Protein AF-A0A8T6BVK3-F1 (afdb_monomer_lite)

pLDDT: mean 90.71, std 8.36, range [51.0, 98.25]

Sequence (108 aa):
YDTQYAMVDRDDDVKIGIKSTAILFGQYDKLIIGILQIGVLALMAIIGELNGLGWGYYWSIVVAGALFVYQQKLIANREREACFKAFMNNNYVGLVLFLGLAMSYWHF

Organism: Escherichia coli (NCBI:txid562)

Secondary structure (DSSP, 8-state):
-HHHHHHHSHHHHHHHT---HHHHHGGGHHHHHHHHHHHHHHHHHHHHHHTT--HHHHHHHHHHHHHHHHHHHHGGG--HHHHHHHHHHHHHHHHHHHHHHHHHH---

Radius of gyration: 16.04 Å; chains: 1; bounding box: 43×22×42 Å

Structure (mmCIF, N/CA/C/O backbone):
data_AF-A0A8T6BVK3-F1
#
_entry.id   AF-A0A8T6BVK3-F1
#
loop_
_atom_site.group_PDB
_atom_site.id
_atom_site.type_symbol
_atom_site.label_atom_id
_atom_site.label_alt_id
_atom_site.label_comp_id
_atom_site.label_asym_id
_atom_site.label_entity_id
_atom_site.label_seq_id
_atom_site.pdbx_PDB_ins_code
_atom_site.Cartn_x
_atom_site.Cartn_y
_atom_site.Cartn_z
_atom_site.occupancy
_atom_site.B_iso_or_equiv
_atom_site.auth_seq_id
_atom_site.auth_comp_id
_atom_site.auth_asym_id
_atom_site.auth_atom_id
_atom_site.pdbx_PDB_model_num
ATOM 1 N N . TYR A 1 1 ? -3.839 3.829 2.657 1.00 85.75 1 TYR A N 1
ATOM 2 C CA . TYR A 1 1 ? -3.174 3.743 3.968 1.00 85.75 1 TYR A CA 1
ATOM 3 C C . TYR A 1 1 ? -3.876 4.635 4.992 1.00 85.75 1 TYR A C 1
ATOM 5 O O . TYR A 1 1 ? -4.140 4.144 6.077 1.00 85.75 1 TYR A O 1
ATOM 13 N N . ASP A 1 2 ? -4.303 5.861 4.652 1.00 86.94 2 ASP A N 1
ATOM 14 C CA . ASP A 1 2 ? -5.084 6.722 5.569 1.00 86.94 2 ASP A CA 1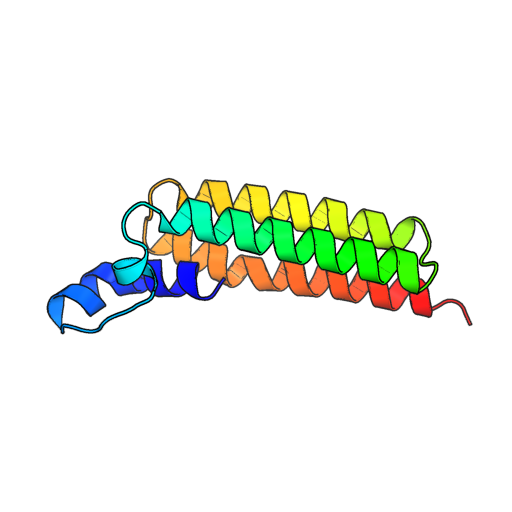
ATOM 15 C C . ASP A 1 2 ? -6.334 6.053 6.144 1.00 86.94 2 ASP A C 1
ATOM 17 O O . ASP A 1 2 ? -6.597 6.153 7.334 1.00 86.94 2 ASP A O 1
ATOM 21 N N . THR A 1 3 ? -7.074 5.285 5.342 1.00 86.62 3 THR A N 1
ATOM 22 C CA . THR A 1 3 ? -8.221 4.524 5.861 1.00 86.62 3 THR A CA 1
ATOM 23 C C . THR A 1 3 ? -7.805 3.475 6.899 1.00 86.62 3 THR A C 1
ATOM 25 O O . THR A 1 3 ? -8.559 3.230 7.828 1.00 86.62 3 THR A O 1
ATOM 28 N N . GLN A 1 4 ? -6.602 2.891 6.805 1.00 89.25 4 GLN A N 1
ATOM 29 C CA . GLN A 1 4 ? -6.085 1.974 7.833 1.00 89.25 4 GLN A CA 1
ATOM 30 C C . GLN A 1 4 ? -5.793 2.723 9.136 1.00 89.25 4 GLN A C 1
ATOM 32 O O . GLN A 1 4 ? -6.039 2.179 10.204 1.00 89.25 4 GLN A O 1
ATOM 37 N N . TYR A 1 5 ? -5.324 3.972 9.055 1.00 88.25 5 TYR A N 1
ATOM 38 C CA . TYR A 1 5 ? -5.172 4.836 10.226 1.00 88.25 5 TYR A CA 1
ATOM 39 C C . TYR A 1 5 ? -6.534 5.239 10.807 1.00 88.25 5 TYR A C 1
ATOM 41 O O . TYR A 1 5 ? -6.755 5.090 11.998 1.00 88.25 5 TYR A O 1
ATOM 49 N N . ALA A 1 6 ? -7.513 5.588 9.969 1.00 85.75 6 ALA A N 1
ATOM 50 C CA . ALA A 1 6 ? -8.882 5.852 10.420 1.00 85.75 6 ALA A CA 1
ATOM 51 C C . ALA A 1 6 ? -9.546 4.633 11.101 1.00 85.75 6 ALA A C 1
ATOM 53 O O . ALA A 1 6 ? -10.446 4.794 11.919 1.00 85.75 6 ALA A O 1
ATOM 54 N N . MET A 1 7 ? -9.114 3.401 10.796 1.00 85.50 7 MET A N 1
ATOM 55 C CA . MET A 1 7 ? -9.571 2.198 11.507 1.00 85.50 7 MET A CA 1
ATOM 56 C C . MET A 1 7 ? -9.005 2.098 12.933 1.00 85.50 7 MET A C 1
ATOM 58 O O . MET A 1 7 ? -9.621 1.440 13.765 1.00 85.50 7 MET A O 1
ATOM 62 N N . VAL A 1 8 ? -7.862 2.733 13.221 1.00 86.25 8 VAL A N 1
ATOM 63 C CA . VAL A 1 8 ? -7.251 2.800 14.563 1.00 86.25 8 VAL A CA 1
ATOM 64 C C . VAL A 1 8 ? -8.108 3.655 15.494 1.00 86.25 8 VAL A C 1
ATOM 66 O O . VAL A 1 8 ? -8.331 3.276 16.642 1.00 86.25 8 VAL A O 1
ATOM 69 N N . ASP A 1 9 ? -8.623 4.770 14.983 1.00 84.31 9 ASP A N 1
ATOM 70 C CA . ASP A 1 9 ? -9.346 5.766 15.782 1.00 84.31 9 ASP A CA 1
ATOM 71 C C . ASP A 1 9 ? -10.869 5.605 15.718 1.00 84.31 9 ASP A C 1
ATOM 73 O O . ASP A 1 9 ? -11.604 6.352 16.353 1.00 84.31 9 ASP A O 1
ATOM 77 N N . ARG A 1 10 ? -11.362 4.574 15.020 1.00 81.38 10 ARG A N 1
ATOM 78 C CA . ARG A 1 10 ? -12.792 4.340 14.780 1.00 81.38 10 ARG A CA 1
ATOM 79 C C . ARG A 1 10 ? -13.647 4.364 16.053 1.00 81.38 10 ARG A C 1
ATOM 81 O O . ARG A 1 10 ? -14.707 4.983 16.051 1.00 81.38 10 ARG A O 1
ATOM 88 N N . ASP A 1 11 ? -13.235 3.673 17.115 1.00 80.69 11 ASP A N 1
ATOM 89 C CA . ASP A 1 11 ? -14.026 3.606 18.356 1.00 80.69 11 ASP A CA 1
ATOM 90 C C . ASP A 1 11 ? -14.067 4.951 19.089 1.00 80.69 11 ASP A C 1
ATOM 92 O O . ASP A 1 11 ? -15.058 5.272 19.749 1.00 80.69 11 ASP A O 1
ATOM 96 N N . ASP A 1 12 ? -13.000 5.738 18.963 1.00 81.25 12 ASP A N 1
ATOM 97 C CA . ASP A 1 12 ? -12.904 7.067 19.551 1.00 81.25 12 ASP A CA 1
ATOM 98 C C . ASP A 1 12 ? -13.732 8.059 18.717 1.00 81.25 12 ASP A C 1
ATOM 100 O O . ASP A 1 12 ? -14.576 8.755 19.281 1.00 81.25 12 ASP A O 1
ATOM 104 N N . ASP A 1 13 ? -13.615 8.015 17.383 1.00 82.25 13 ASP A N 1
ATOM 105 C CA . ASP A 1 13 ? -14.401 8.797 16.420 1.00 82.25 13 ASP A CA 1
ATOM 106 C C . ASP A 1 13 ? -15.913 8.610 16.608 1.00 82.25 13 ASP A C 1
ATOM 108 O O . ASP A 1 13 ? -16.668 9.584 16.600 1.00 82.25 13 ASP A O 1
ATOM 112 N N . VAL A 1 14 ? -16.370 7.367 16.815 1.00 80.00 14 VAL A N 1
ATOM 113 C CA . VAL A 1 14 ? -17.790 7.054 17.048 1.00 80.00 14 VAL A CA 1
ATOM 114 C C . VAL A 1 14 ? -18.294 7.691 18.344 1.00 80.00 14 VAL A C 1
ATOM 116 O O . VAL A 1 14 ? -19.405 8.220 18.364 1.00 80.00 14 VAL A O 1
ATOM 119 N N . LYS A 1 15 ? -17.495 7.679 19.420 1.00 81.88 15 LYS A N 1
ATOM 120 C CA . LYS A 1 15 ? -17.885 8.267 20.714 1.00 81.88 15 LYS A CA 1
ATOM 121 C C . LYS A 1 15 ? -18.026 9.786 20.648 1.00 81.88 15 LYS A C 1
ATOM 123 O O . LYS A 1 15 ? -18.879 10.341 21.334 1.00 81.88 15 LYS A O 1
ATOM 128 N N . ILE A 1 16 ? -17.197 10.447 19.842 1.00 84.25 16 ILE A N 1
ATOM 129 C CA . ILE A 1 16 ? -17.159 11.914 19.718 1.00 84.25 16 ILE A CA 1
ATOM 130 C C . ILE A 1 16 ? -17.922 12.447 18.494 1.00 84.25 16 ILE A C 1
ATOM 132 O O . ILE A 1 16 ? -18.027 13.658 18.317 1.00 84.25 16 ILE A O 1
ATOM 136 N N . GLY A 1 17 ? -18.486 11.563 17.664 1.00 78.88 17 GLY A N 1
ATOM 137 C CA . GLY A 1 17 ? -19.315 11.921 16.510 1.00 78.88 17 GLY A CA 1
ATOM 138 C C . GLY A 1 17 ? -18.541 12.391 15.271 1.00 78.88 17 GLY A C 1
ATOM 139 O O . GLY A 1 17 ? -19.125 13.047 14.405 1.00 78.88 17 GLY A O 1
ATOM 140 N N . ILE A 1 18 ? -17.247 12.071 15.158 1.00 83.75 18 ILE A N 1
ATOM 141 C CA . ILE A 1 18 ? -16.442 12.374 13.965 1.00 83.75 18 ILE A CA 1
ATOM 142 C C . ILE A 1 18 ? -16.823 11.421 12.825 1.00 83.75 18 ILE A C 1
ATOM 144 O O . ILE A 1 18 ? -17.007 10.224 13.020 1.00 83.75 18 ILE A O 1
ATOM 148 N N . LYS A 1 19 ? -16.937 11.948 11.599 1.00 76.38 19 LYS A N 1
ATOM 149 C CA . LYS A 1 19 ? -17.237 11.161 10.390 1.00 76.38 19 LYS A CA 1
ATOM 150 C C . LYS A 1 19 ? -15.956 10.794 9.638 1.00 76.38 19 LYS A C 1
ATOM 152 O O . LYS A 1 19 ? -15.610 11.452 8.659 1.00 76.38 19 LYS A O 1
ATOM 157 N N . SER A 1 20 ? -15.257 9.750 10.076 1.00 75.25 20 SER A N 1
ATOM 158 C CA . SER A 1 20 ? -14.049 9.262 9.397 1.00 75.25 20 SER A CA 1
ATOM 159 C C . SER A 1 20 ? -14.352 8.291 8.249 1.00 75.25 20 SER A C 1
ATOM 161 O O . SER A 1 20 ? -15.452 7.746 8.123 1.00 75.25 20 SER A O 1
ATOM 163 N N . THR A 1 21 ? -13.362 8.056 7.379 1.00 74.12 21 THR A N 1
ATOM 164 C CA . THR A 1 21 ? -13.505 7.137 6.232 1.00 74.12 21 THR A CA 1
ATOM 165 C C . THR A 1 21 ? -13.764 5.694 6.664 1.00 74.12 21 THR A C 1
ATOM 167 O O . THR A 1 21 ? -14.491 4.981 5.979 1.00 74.12 21 THR A O 1
ATOM 170 N N . ALA A 1 22 ? -13.254 5.273 7.825 1.00 69.94 22 ALA A N 1
ATOM 171 C CA . ALA A 1 22 ? -13.549 3.960 8.399 1.00 69.94 22 ALA A CA 1
ATOM 172 C C . ALA A 1 22 ? -15.033 3.812 8.789 1.00 69.94 22 ALA A C 1
ATOM 174 O O . ALA A 1 22 ? -15.601 2.730 8.649 1.00 69.94 22 ALA A O 1
ATOM 175 N N . ILE A 1 23 ? -15.682 4.900 9.215 1.00 75.38 23 ILE A N 1
ATOM 176 C CA . ILE A 1 23 ? -17.123 4.927 9.504 1.00 75.38 23 ILE A CA 1
ATOM 177 C C . ILE A 1 23 ? -17.929 4.981 8.201 1.00 75.38 23 ILE A C 1
ATOM 179 O O . ILE A 1 23 ? -18.892 4.232 8.052 1.00 75.38 23 ILE A O 1
ATOM 183 N N . LEU A 1 24 ? -17.515 5.815 7.237 1.00 77.12 24 LEU A N 1
ATOM 184 C CA . LEU A 1 24 ? -18.169 5.936 5.927 1.00 77.12 24 LEU A CA 1
ATOM 185 C C . LEU A 1 24 ? -18.168 4.611 5.152 1.00 77.12 24 LEU A C 1
ATOM 187 O O . LEU A 1 24 ? -19.175 4.237 4.556 1.00 77.12 24 LEU A O 1
ATOM 191 N N . PHE A 1 25 ? -17.035 3.909 5.147 1.00 79.31 25 PHE A N 1
ATOM 192 C CA . PHE A 1 25 ? -16.888 2.638 4.442 1.00 79.31 25 PHE A CA 1
ATOM 193 C C . PHE A 1 25 ? -17.417 1.450 5.246 1.00 79.31 25 PHE A C 1
ATOM 195 O O . PHE A 1 25 ? -17.758 0.421 4.658 1.00 79.31 25 PHE A O 1
ATOM 202 N N . GLY A 1 26 ? -17.520 1.580 6.571 1.00 82.31 26 GLY A N 1
ATOM 203 C CA . GLY A 1 26 ? -18.074 0.561 7.453 1.00 82.31 26 GLY A CA 1
ATOM 204 C C . GLY A 1 26 ? -17.414 -0.799 7.228 1.00 82.31 26 GLY A C 1
ATOM 205 O O . GLY A 1 26 ? -16.209 -0.959 7.386 1.00 82.31 26 GLY A O 1
ATOM 206 N N . GLN A 1 27 ? -18.200 -1.797 6.822 1.00 81.44 27 GLN A N 1
ATOM 207 C CA . GLN A 1 27 ? -17.701 -3.151 6.551 1.00 81.44 27 GLN A CA 1
ATOM 208 C C . GLN A 1 27 ? -16.866 -3.285 5.264 1.00 81.44 27 GLN A C 1
ATOM 210 O O . GLN A 1 27 ? -16.184 -4.298 5.088 1.00 81.44 27 GLN A O 1
ATOM 215 N N . TYR A 1 28 ? -16.932 -2.295 4.368 1.00 87.75 28 TYR A N 1
ATOM 216 C CA . TYR A 1 28 ? -16.258 -2.285 3.066 1.00 87.75 28 TYR A CA 1
ATOM 217 C C . TYR A 1 28 ? -14.884 -1.612 3.096 1.00 87.75 28 TYR A C 1
ATOM 219 O O . TYR A 1 28 ? -14.201 -1.598 2.074 1.00 87.75 28 TYR A O 1
ATOM 227 N N . ASP A 1 29 ? -14.459 -1.095 4.248 1.00 88.31 29 ASP A N 1
ATOM 228 C CA . ASP A 1 29 ? -13.137 -0.507 4.480 1.00 88.31 29 ASP A CA 1
ATOM 229 C C . ASP A 1 29 ? -11.994 -1.329 3.850 1.00 88.31 29 ASP A C 1
ATOM 231 O O . ASP A 1 29 ? -11.246 -0.818 3.017 1.00 88.31 29 ASP A O 1
ATOM 235 N N . LYS A 1 30 ? -11.913 -2.631 4.143 1.00 91.62 30 LYS A N 1
ATOM 236 C CA . LYS A 1 30 ? -10.884 -3.534 3.600 1.00 91.62 30 LYS A CA 1
ATOM 237 C C . LYS A 1 30 ? -10.954 -3.668 2.082 1.00 91.62 30 LYS A C 1
ATOM 239 O O . LYS A 1 30 ? -9.919 -3.649 1.418 1.00 91.62 30 LYS A O 1
ATOM 244 N N . LEU A 1 31 ? -12.168 -3.797 1.540 1.00 91.62 31 LEU A N 1
ATOM 245 C CA . LEU A 1 31 ? -12.394 -3.948 0.102 1.00 91.62 31 LEU A CA 1
ATOM 246 C C . LEU A 1 31 ? -11.945 -2.693 -0.644 1.00 91.62 31 LEU A C 1
ATOM 248 O O . LEU A 1 31 ? -11.204 -2.790 -1.616 1.00 91.62 31 LEU A O 1
ATOM 252 N N . ILE A 1 32 ? -12.345 -1.519 -0.158 1.00 93.19 32 ILE A N 1
ATOM 253 C CA . ILE A 1 32 ? -11.988 -0.234 -0.760 1.00 93.19 32 ILE A CA 1
ATOM 254 C C . ILE A 1 32 ? -10.480 -0.004 -0.661 1.00 93.19 32 ILE A C 1
ATOM 256 O O . ILE A 1 32 ? -9.861 0.359 -1.659 1.00 93.19 32 ILE A O 1
ATOM 260 N N . ILE A 1 33 ? -9.860 -0.296 0.490 1.00 94.69 33 ILE A N 1
ATOM 261 C CA . ILE A 1 33 ? -8.396 -0.258 0.628 1.00 94.69 33 ILE A CA 1
ATOM 262 C C . ILE A 1 33 ? -7.740 -1.181 -0.408 1.00 94.69 33 ILE A C 1
ATOM 264 O O . ILE A 1 33 ? -6.782 -0.769 -1.055 1.00 94.69 33 ILE A O 1
ATOM 268 N N . GLY A 1 34 ? -8.262 -2.396 -0.599 1.00 95.81 34 GLY A N 1
ATOM 269 C CA . GLY A 1 34 ? -7.739 -3.357 -1.574 1.00 95.81 34 GLY A CA 1
ATOM 270 C C . GLY A 1 34 ? -7.857 -2.869 -3.018 1.00 95.81 34 GLY A C 1
ATOM 271 O O . GLY A 1 34 ? -6.889 -2.944 -3.771 1.00 95.81 34 GLY A O 1
ATOM 272 N N . ILE A 1 35 ? -9.005 -2.302 -3.395 1.00 96.56 35 ILE A N 1
ATOM 273 C CA . ILE A 1 35 ? -9.223 -1.719 -4.727 1.00 96.56 35 ILE A CA 1
ATOM 274 C C . ILE A 1 35 ? -8.244 -0.568 -4.974 1.00 96.56 35 ILE A C 1
ATOM 276 O O . ILE A 1 35 ? -7.611 -0.517 -6.026 1.00 96.56 35 ILE A O 1
ATOM 280 N N . LEU A 1 36 ? -8.070 0.328 -3.999 1.00 96.19 36 LEU A N 1
ATOM 281 C CA . LEU A 1 36 ? -7.130 1.444 -4.113 1.00 96.19 36 LEU A CA 1
ATOM 282 C C . LEU A 1 36 ? -5.676 0.960 -4.202 1.00 96.19 36 LEU A C 1
ATOM 284 O O . LEU A 1 36 ? -4.911 1.486 -5.004 1.00 96.19 36 LEU A O 1
ATOM 288 N N . GLN A 1 37 ? -5.298 -0.063 -3.431 1.00 97.56 37 GLN A N 1
ATOM 289 C CA . GLN A 1 37 ? -3.971 -0.687 -3.504 1.00 97.56 37 GLN A CA 1
ATOM 290 C C . GLN A 1 37 ? -3.699 -1.276 -4.893 1.00 97.56 37 GLN A C 1
ATOM 292 O O . GLN A 1 37 ? -2.641 -1.025 -5.466 1.00 97.56 37 GLN A O 1
ATOM 297 N N . ILE A 1 38 ? -4.663 -2.006 -5.463 1.00 98.00 38 ILE A N 1
ATOM 298 C CA . ILE A 1 38 ? -4.568 -2.533 -6.832 1.00 98.00 38 ILE A CA 1
ATOM 299 C C . ILE A 1 38 ? -4.476 -1.386 -7.844 1.00 98.00 38 ILE A C 1
ATOM 301 O O . ILE A 1 38 ? -3.639 -1.437 -8.742 1.00 98.00 38 ILE A O 1
ATOM 305 N N . GLY A 1 39 ? -5.282 -0.335 -7.677 1.00 98.06 39 GLY A N 1
ATOM 306 C CA . GLY A 1 39 ? -5.244 0.856 -8.524 1.00 98.06 39 GLY A CA 1
ATOM 307 C C . GLY A 1 39 ? -3.867 1.521 -8.540 1.00 98.06 39 GLY A C 1
ATOM 308 O O . GLY A 1 39 ? -3.356 1.838 -9.610 1.00 98.06 39 GLY A O 1
ATOM 309 N N . VAL A 1 40 ? -3.221 1.658 -7.377 1.00 97.44 40 VAL A N 1
ATOM 310 C CA . VAL A 1 40 ? -1.847 2.176 -7.283 1.00 97.44 40 VAL A CA 1
ATOM 311 C C . VAL A 1 40 ? -0.863 1.278 -8.035 1.00 97.44 40 VAL A C 1
AT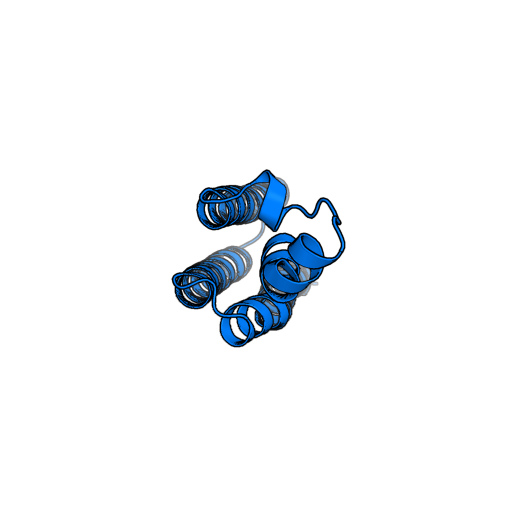OM 313 O O . VAL A 1 40 ? -0.080 1.791 -8.828 1.00 97.44 40 VAL A O 1
ATOM 316 N N . LEU A 1 41 ? -0.905 -0.047 -7.847 1.00 98.00 41 LEU A N 1
ATOM 317 C CA . LEU A 1 41 ? -0.006 -0.961 -8.568 1.00 98.00 41 LEU A CA 1
ATOM 318 C C . LEU A 1 41 ? -0.215 -0.900 -10.087 1.00 98.00 41 LEU A C 1
ATOM 320 O O . LEU A 1 41 ? 0.759 -0.910 -10.834 1.00 98.00 41 LEU A O 1
ATOM 324 N N . ALA A 1 42 ? -1.468 -0.801 -10.539 1.00 98.12 42 ALA A N 1
ATOM 325 C CA . ALA A 1 42 ? -1.800 -0.679 -11.954 1.00 98.12 42 ALA A CA 1
ATOM 326 C C . ALA A 1 42 ? -1.269 0.632 -12.549 1.00 98.12 42 ALA A C 1
ATOM 328 O O . ALA A 1 42 ? -0.642 0.614 -13.604 1.00 98.12 42 ALA A O 1
ATOM 329 N N . LEU A 1 43 ? -1.455 1.760 -11.856 1.00 97.88 43 LEU A N 1
ATOM 330 C CA . LEU A 1 43 ? -0.913 3.052 -12.285 1.00 97.88 43 LEU A CA 1
ATOM 331 C C . LEU A 1 43 ? 0.618 3.039 -12.332 1.00 97.88 43 LEU A C 1
ATOM 333 O O . LEU A 1 43 ? 1.198 3.554 -13.282 1.00 97.88 43 LEU A O 1
ATOM 337 N N . MET A 1 44 ? 1.273 2.406 -11.357 1.00 97.38 44 MET A N 1
ATOM 338 C CA . MET A 1 44 ? 2.727 2.234 -11.373 1.00 97.38 44 MET A CA 1
ATOM 339 C C . MET A 1 44 ? 3.179 1.374 -12.561 1.00 97.38 44 MET A C 1
ATOM 341 O O . MET A 1 44 ? 4.095 1.758 -13.279 1.00 97.38 44 MET A O 1
ATOM 345 N N . ALA A 1 45 ? 2.497 0.263 -12.851 1.00 96.88 45 ALA A N 1
ATOM 346 C CA . ALA A 1 45 ? 2.804 -0.548 -14.029 1.00 96.88 45 ALA A CA 1
ATOM 347 C C . ALA A 1 45 ? 2.649 0.248 -15.339 1.00 96.88 45 ALA A C 1
ATOM 349 O O . ALA A 1 45 ? 3.519 0.172 -16.201 1.00 96.88 45 ALA A O 1
ATOM 350 N N . ILE A 1 46 ? 1.598 1.070 -15.456 1.00 97.50 46 ILE A N 1
ATOM 351 C CA . ILE A 1 46 ? 1.395 1.970 -16.603 1.00 97.50 46 ILE A CA 1
ATOM 352 C C . ILE A 1 46 ? 2.549 2.974 -16.723 1.00 97.50 46 ILE A C 1
ATOM 354 O O . ILE A 1 46 ? 3.054 3.189 -17.820 1.00 97.50 46 ILE A O 1
ATOM 358 N N . ILE A 1 47 ? 3.002 3.574 -15.618 1.00 95.44 47 ILE A N 1
ATOM 359 C CA . ILE A 1 47 ? 4.156 4.490 -15.619 1.00 95.44 47 ILE A CA 1
ATOM 360 C C . ILE A 1 47 ? 5.424 3.773 -16.097 1.00 95.44 47 ILE A C 1
ATOM 362 O O . ILE A 1 47 ? 6.182 4.351 -16.878 1.00 95.44 47 ILE A O 1
ATOM 366 N N . GLY A 1 48 ? 5.639 2.532 -15.653 1.00 95.25 48 GLY A N 1
ATOM 367 C CA . GLY A 1 48 ? 6.749 1.692 -16.102 1.00 95.25 48 GLY A CA 1
ATOM 368 C C . GLY A 1 48 ? 6.750 1.483 -17.610 1.00 95.25 48 GLY A C 1
ATOM 369 O O . GLY A 1 48 ? 7.774 1.702 -18.252 1.00 95.25 48 GLY A O 1
ATOM 370 N N . GLU A 1 49 ? 5.591 1.146 -18.172 1.00 95.69 49 GLU A N 1
ATOM 371 C CA . GLU A 1 49 ? 5.421 0.937 -19.610 1.00 95.69 49 GLU A CA 1
ATOM 372 C C . GLU A 1 49 ? 5.633 2.233 -20.404 1.00 95.69 49 GLU A C 1
ATOM 374 O O . GLU A 1 49 ? 6.410 2.263 -21.355 1.00 95.69 49 GLU A O 1
ATOM 379 N N . LEU A 1 50 ? 5.011 3.337 -19.973 1.00 96.25 50 LEU A N 1
ATOM 380 C CA . LEU A 1 50 ? 5.116 4.638 -20.646 1.00 96.25 50 LEU A CA 1
ATOM 381 C C . LEU A 1 50 ? 6.550 5.186 -20.687 1.00 96.25 50 LEU A C 1
ATOM 383 O O . LEU A 1 50 ? 6.887 5.933 -21.602 1.00 96.25 50 LEU A O 1
ATOM 387 N N . ASN A 1 51 ? 7.384 4.836 -19.704 1.00 94.56 51 ASN A N 1
ATOM 388 C CA . ASN A 1 51 ? 8.783 5.264 -19.629 1.00 94.56 51 ASN A CA 1
ATOM 389 C C . ASN A 1 51 ? 9.770 4.190 -20.117 1.00 94.56 51 ASN A C 1
ATOM 391 O O . ASN A 1 51 ? 10.977 4.414 -20.049 1.00 94.56 51 ASN A O 1
ATOM 395 N N . GLY A 1 52 ? 9.289 3.030 -20.580 1.00 92.56 52 GLY A N 1
ATOM 396 C CA . GLY A 1 52 ? 10.144 1.929 -21.025 1.00 92.56 52 GLY A CA 1
ATOM 397 C C . GLY A 1 52 ? 11.078 1.39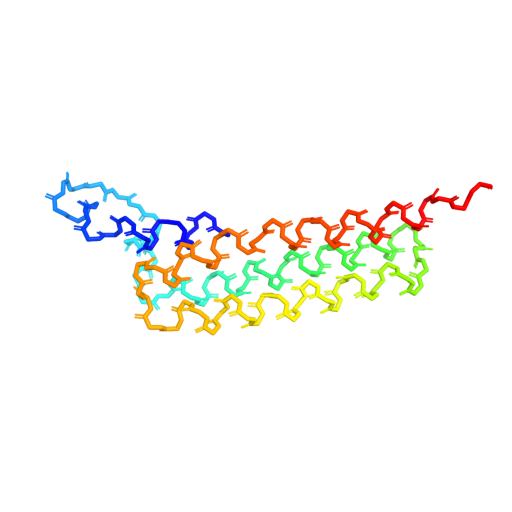8 -19.931 1.00 92.56 52 GLY A C 1
ATOM 398 O O . GLY A 1 52 ? 12.223 1.049 -20.217 1.00 92.56 52 GLY A O 1
ATOM 399 N N . LEU A 1 53 ? 10.627 1.376 -18.671 1.00 92.88 53 LEU A N 1
ATOM 400 C CA . LEU A 1 53 ? 11.454 0.937 -17.545 1.00 92.88 53 LEU A CA 1
ATOM 401 C C . LEU A 1 53 ? 11.732 -0.571 -17.613 1.00 92.88 53 LEU A C 1
ATOM 403 O O . LEU A 1 53 ? 10.878 -1.378 -17.977 1.00 92.88 53 LEU A O 1
ATOM 407 N N . GLY A 1 54 ? 12.948 -0.961 -17.228 1.00 90.62 54 GLY A N 1
ATOM 408 C CA . GLY A 1 54 ? 13.391 -2.352 -17.269 1.00 90.62 54 GLY A CA 1
ATOM 409 C C . GLY A 1 54 ? 12.763 -3.247 -16.195 1.00 90.62 54 GLY A C 1
ATOM 410 O O . GLY A 1 54 ? 12.096 -2.804 -15.261 1.00 90.62 54 GLY A O 1
ATOM 411 N N . TRP A 1 55 ? 13.059 -4.547 -16.274 1.00 90.06 55 TRP A N 1
ATOM 412 C CA . TRP A 1 55 ? 12.498 -5.571 -15.381 1.00 90.06 55 TRP A CA 1
ATOM 413 C C . TRP A 1 55 ? 12.791 -5.343 -13.883 1.00 90.06 55 TRP A C 1
ATOM 415 O O . TRP A 1 55 ? 12.019 -5.765 -13.023 1.00 90.06 55 TRP A O 1
ATOM 425 N N . GLY A 1 56 ? 13.878 -4.633 -13.556 1.00 90.75 56 GLY A N 1
ATOM 426 C CA . GLY A 1 56 ? 14.200 -4.238 -12.179 1.00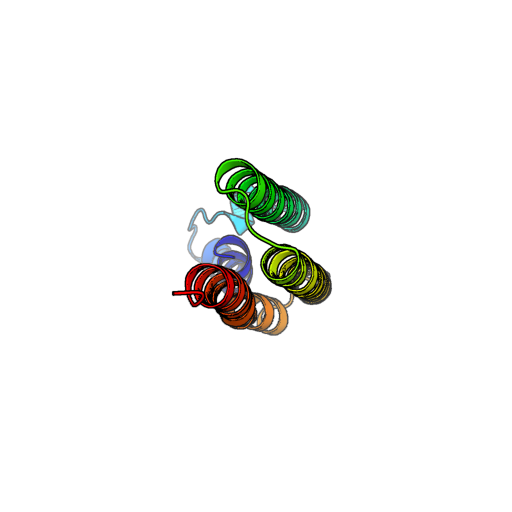 90.75 56 GLY A CA 1
ATOM 427 C C . GLY A 1 56 ? 13.118 -3.363 -11.531 1.00 90.75 56 GLY A C 1
ATOM 428 O O . GLY A 1 56 ? 12.804 -3.547 -10.356 1.00 90.75 56 GLY A O 1
ATOM 429 N N . TYR A 1 57 ? 12.478 -2.479 -12.304 1.00 95.25 57 TYR A N 1
ATOM 430 C CA . TYR A 1 57 ? 11.341 -1.687 -11.836 1.00 95.25 57 TYR A CA 1
ATOM 431 C C . TYR A 1 57 ? 10.134 -2.568 -11.500 1.00 95.25 57 TYR A C 1
ATOM 433 O O . TYR A 1 57 ? 9.551 -2.444 -10.422 1.00 95.25 57 TYR A O 1
ATOM 441 N N . TYR A 1 58 ? 9.782 -3.503 -12.384 1.00 95.94 58 TYR A N 1
ATOM 442 C CA . TYR A 1 58 ? 8.622 -4.377 -12.199 1.00 95.94 58 TYR A CA 1
ATOM 443 C C . TYR A 1 58 ? 8.758 -5.289 -10.973 1.00 95.94 58 TYR A C 1
ATOM 445 O O . TYR A 1 58 ? 7.767 -5.540 -10.283 1.00 95.94 58 TYR A O 1
ATOM 453 N N . TRP A 1 59 ? 9.980 -5.694 -10.609 1.00 96.38 59 TRP A N 1
ATOM 454 C CA . TRP A 1 59 ? 10.227 -6.369 -9.331 1.00 96.38 59 TRP A CA 1
ATOM 455 C C . TRP A 1 59 ? 9.821 -5.526 -8.116 1.00 96.38 59 TRP A C 1
ATOM 457 O O . TRP A 1 59 ? 9.260 -6.072 -7.165 1.00 96.38 59 TRP A O 1
ATOM 467 N N . SER A 1 60 ? 10.022 -4.204 -8.146 1.00 97.00 60 SER A N 1
ATOM 468 C CA . SER A 1 60 ? 9.562 -3.332 -7.057 1.00 97.00 60 SER A CA 1
ATOM 469 C C . SER A 1 60 ? 8.033 -3.322 -6.920 1.00 97.00 60 SER A C 1
ATOM 471 O O . SER A 1 60 ? 7.522 -3.345 -5.801 1.00 97.00 60 SER A O 1
ATOM 473 N N . ILE A 1 61 ? 7.294 -3.391 -8.036 1.00 97.75 61 ILE A N 1
ATOM 474 C CA . ILE A 1 61 ? 5.825 -3.483 -8.038 1.00 97.75 61 ILE A CA 1
ATOM 475 C C . ILE A 1 61 ? 5.370 -4.813 -7.426 1.00 97.75 61 ILE A C 1
ATOM 477 O O . ILE A 1 61 ? 4.451 -4.831 -6.607 1.00 97.75 61 ILE A O 1
ATOM 481 N N . VAL A 1 62 ? 6.031 -5.923 -7.766 1.00 97.94 62 VAL A N 1
ATOM 482 C CA . VAL A 1 62 ? 5.726 -7.246 -7.192 1.00 97.94 62 VAL A CA 1
ATOM 483 C C . VAL A 1 62 ? 5.939 -7.251 -5.676 1.00 97.94 62 VAL A C 1
ATOM 485 O O . VAL A 1 62 ? 5.068 -7.700 -4.927 1.00 97.94 62 VAL A O 1
ATOM 488 N N . VAL A 1 63 ? 7.063 -6.706 -5.202 1.00 98.00 63 VAL A N 1
ATOM 489 C CA . VAL A 1 63 ? 7.359 -6.609 -3.763 1.00 98.00 63 VAL A CA 1
ATOM 490 C C . VAL A 1 63 ? 6.366 -5.679 -3.055 1.00 98.00 63 VAL A C 1
ATOM 492 O O . VAL A 1 63 ? 5.856 -6.031 -1.990 1.00 98.00 63 VAL A O 1
ATOM 495 N N . ALA A 1 64 ? 6.014 -4.537 -3.654 1.00 98.12 64 ALA A N 1
ATOM 496 C CA . ALA A 1 64 ? 4.964 -3.654 -3.144 1.00 98.12 64 ALA A CA 1
ATOM 497 C C . ALA A 1 64 ? 3.608 -4.377 -3.035 1.00 98.12 64 ALA A C 1
ATOM 499 O O . ALA A 1 64 ? 2.917 -4.252 -2.022 1.00 98.12 64 ALA A O 1
ATOM 500 N N . GLY A 1 65 ? 3.256 -5.202 -4.025 1.00 98.19 65 GLY A N 1
ATOM 501 C CA . GLY A 1 65 ? 2.065 -6.050 -3.986 1.00 98.19 65 GLY A CA 1
ATOM 502 C C . GLY A 1 65 ? 2.081 -7.057 -2.836 1.00 98.19 65 GLY A C 1
ATOM 503 O O . GLY A 1 65 ? 1.087 -7.190 -2.122 1.00 98.19 65 GLY A O 1
ATOM 504 N N . ALA A 1 66 ? 3.217 -7.708 -2.577 1.00 98.25 66 ALA A N 1
ATOM 505 C CA . ALA A 1 66 ? 3.364 -8.606 -1.430 1.00 98.25 66 ALA A CA 1
ATOM 506 C C . ALA A 1 66 ? 3.183 -7.869 -0.088 1.00 98.25 66 ALA A C 1
ATOM 508 O O . ALA A 1 66 ? 2.507 -8.374 0.815 1.00 98.25 66 ALA A O 1
ATOM 509 N N . LEU A 1 67 ? 3.717 -6.648 0.031 1.00 98.06 67 LEU A N 1
ATOM 510 C CA . LEU A 1 67 ? 3.511 -5.794 1.204 1.00 98.06 67 LEU A CA 1
ATOM 511 C C . LEU A 1 67 ? 2.037 -5.403 1.377 1.00 98.06 67 LEU A C 1
ATOM 513 O O . LEU A 1 67 ? 1.539 -5.422 2.503 1.00 98.06 67 LEU A O 1
ATOM 517 N N . PHE A 1 68 ? 1.312 -5.106 0.297 1.00 98.12 68 PHE A N 1
ATOM 518 C CA . PHE A 1 68 ? -0.129 -4.845 0.360 1.00 98.12 68 PHE A CA 1
ATOM 519 C C . PHE A 1 68 ? -0.935 -6.072 0.788 1.00 98.12 68 PHE A C 1
ATOM 521 O O . PHE A 1 68 ? -1.821 -5.941 1.632 1.00 98.12 68 PHE A O 1
ATOM 528 N N . VAL A 1 69 ? -0.593 -7.273 0.308 1.00 97.81 69 VAL A N 1
ATOM 529 C CA . VAL A 1 69 ? -1.212 -8.521 0.791 1.00 97.81 69 VAL A CA 1
ATOM 530 C C . VAL A 1 69 ? -0.968 -8.703 2.291 1.00 97.81 69 VAL A C 1
ATOM 532 O O . VAL A 1 69 ? -1.883 -9.067 3.029 1.00 97.81 69 VAL A O 1
ATOM 535 N N . TYR A 1 70 ? 0.243 -8.418 2.770 1.00 97.50 70 TYR A N 1
ATOM 536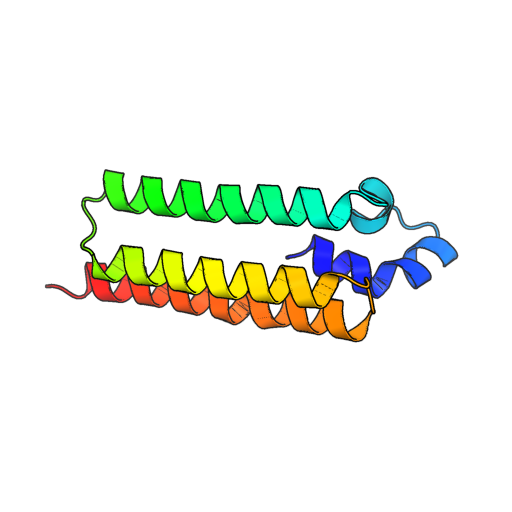 C CA . TYR A 1 70 ? 0.542 -8.450 4.199 1.00 97.50 70 TYR A CA 1
ATOM 537 C C . TYR A 1 70 ? -0.278 -7.418 4.990 1.00 97.50 70 TYR A C 1
ATOM 539 O O . TYR A 1 70 ? -0.878 -7.769 6.005 1.00 97.50 70 TYR A O 1
ATOM 547 N N . GLN A 1 71 ? -0.392 -6.179 4.501 1.00 97.12 71 GLN A N 1
ATOM 548 C CA . GLN A 1 71 ? -1.248 -5.162 5.119 1.00 97.12 71 GLN A CA 1
ATOM 549 C C . GLN A 1 71 ? -2.720 -5.605 5.174 1.00 97.12 71 GLN A C 1
ATOM 551 O O . GLN A 1 71 ? -3.361 -5.424 6.204 1.00 97.12 71 GLN A O 1
ATOM 556 N N . GLN A 1 72 ? -3.247 -6.226 4.112 1.00 95.94 72 GLN A N 1
ATOM 557 C CA . GLN A 1 72 ? -4.613 -6.767 4.072 1.00 95.94 72 GLN A CA 1
ATOM 558 C C . GLN A 1 72 ? -4.838 -7.865 5.120 1.00 95.94 72 GLN A C 1
ATOM 560 O O . GLN A 1 72 ? -5.891 -7.911 5.756 1.00 95.94 72 GLN A O 1
ATOM 565 N N . LYS A 1 73 ? -3.832 -8.721 5.348 1.00 96.12 73 LYS A N 1
ATOM 566 C CA . LYS A 1 73 ? -3.871 -9.727 6.418 1.00 96.12 73 LYS A CA 1
ATOM 567 C C . LYS A 1 73 ? -3.877 -9.086 7.806 1.00 96.12 73 LYS A C 1
ATOM 569 O O . LYS A 1 73 ? -4.659 -9.512 8.647 1.00 96.12 73 LYS A O 1
ATOM 574 N N . LEU A 1 74 ? -3.059 -8.057 8.038 1.00 94.69 74 LEU A N 1
ATOM 575 C CA . LEU A 1 74 ? -3.021 -7.348 9.324 1.00 94.69 74 LEU A CA 1
ATOM 576 C C . LEU A 1 74 ? -4.366 -6.696 9.665 1.00 94.69 74 LEU A C 1
ATOM 578 O O . LEU A 1 74 ? -4.850 -6.825 10.784 1.00 94.69 74 LEU A O 1
ATOM 582 N N . ILE A 1 75 ? -5.008 -6.039 8.697 1.00 94.38 75 ILE A N 1
ATOM 583 C CA . ILE A 1 75 ? -6.286 -5.351 8.932 1.00 94.38 75 ILE A CA 1
ATOM 584 C C . ILE A 1 75 ? -7.499 -6.291 8.923 1.00 94.38 75 ILE A C 1
ATOM 586 O O . ILE A 1 75 ? -8.629 -5.826 9.069 1.00 94.38 75 ILE A O 1
ATOM 590 N N . ALA A 1 76 ? -7.308 -7.606 8.752 1.00 91.88 76 ALA A N 1
ATOM 591 C CA . ALA A 1 76 ? -8.400 -8.562 8.571 1.00 91.88 76 ALA A CA 1
ATOM 592 C C . ALA A 1 76 ? -9.411 -8.539 9.730 1.00 91.88 76 ALA A C 1
ATOM 594 O O . ALA A 1 76 ? -10.620 -8.521 9.463 1.00 91.88 76 ALA A O 1
ATOM 595 N N . ASN A 1 77 ? -8.903 -8.465 10.965 1.00 90.31 77 ASN A N 1
ATOM 596 C CA . ASN A 1 77 ? -9.683 -8.420 12.207 1.00 90.31 77 ASN A CA 1
ATOM 597 C C . ASN A 1 77 ? -10.023 -6.996 12.667 1.00 90.31 77 ASN A C 1
ATOM 599 O O . ASN A 1 77 ? -10.811 -6.835 13.592 1.00 90.31 77 ASN A O 1
ATOM 603 N N . ARG A 1 78 ? -9.475 -5.964 12.007 1.00 88.62 78 ARG A N 1
ATOM 604 C CA . ARG A 1 78 ? -9.667 -4.542 12.356 1.00 88.62 78 ARG A CA 1
ATOM 605 C C . ARG A 1 78 ? -9.222 -4.183 13.779 1.00 88.62 78 ARG A C 1
ATOM 607 O O . ARG A 1 78 ? -9.764 -3.269 14.389 1.00 88.62 78 ARG A O 1
ATOM 614 N N . GLU A 1 79 ? -8.230 -4.898 14.296 1.00 91.12 79 GLU A N 1
ATOM 615 C CA . GLU A 1 79 ? -7.634 -4.609 15.598 1.00 91.12 79 GLU A CA 1
ATOM 616 C C . GLU A 1 79 ? -6.771 -3.345 15.517 1.00 91.12 79 GLU A C 1
ATOM 618 O O . GLU A 1 79 ? -5.968 -3.193 14.592 1.00 91.12 79 GLU A O 1
ATOM 623 N N . ARG A 1 80 ? -6.916 -2.450 16.503 1.00 90.00 80 ARG A N 1
ATOM 624 C CA . ARG A 1 80 ? -6.263 -1.130 16.541 1.00 90.00 80 ARG A CA 1
ATOM 625 C C . ARG A 1 80 ? -4.756 -1.213 16.279 1.00 90.00 80 ARG A C 1
ATOM 627 O O . ARG A 1 80 ? -4.240 -0.540 15.388 1.00 90.00 80 ARG A O 1
ATOM 634 N N . GLU A 1 81 ? -4.058 -2.079 17.009 1.00 92.62 81 GLU A N 1
ATOM 635 C CA . GLU A 1 81 ? -2.605 -2.250 16.887 1.00 92.62 81 GLU A CA 1
ATOM 636 C C . GLU A 1 81 ? -2.191 -2.797 15.514 1.00 92.62 81 GLU A C 1
ATOM 638 O O . GLU A 1 81 ? -1.226 -2.321 14.911 1.00 92.62 81 GLU A O 1
ATOM 643 N N . ALA A 1 82 ? -2.942 -3.762 14.977 1.00 92.69 82 ALA A N 1
ATOM 644 C CA . ALA A 1 82 ? -2.656 -4.355 13.676 1.00 92.69 82 ALA A CA 1
ATOM 645 C C . ALA A 1 82 ? -2.903 -3.362 12.526 1.00 92.69 82 ALA A C 1
ATOM 647 O O . ALA A 1 82 ? -2.111 -3.303 11.582 1.00 92.69 82 ALA A O 1
ATOM 648 N N . CYS A 1 83 ? -3.947 -2.534 12.627 1.00 92.75 83 CYS A N 1
ATOM 649 C CA . CYS A 1 83 ? -4.215 -1.439 11.695 1.00 92.75 83 CYS A CA 1
ATOM 650 C C . CYS A 1 83 ? -3.118 -0.370 11.731 1.00 92.75 83 CYS A C 1
ATOM 652 O O . CYS A 1 83 ? -2.633 0.041 10.675 1.00 92.75 83 CYS A O 1
ATOM 654 N N . PHE A 1 84 ? -2.652 0.015 12.923 1.00 93.06 84 PHE A N 1
ATOM 655 C CA . PHE A 1 84 ? -1.535 0.950 13.064 1.00 93.06 84 PHE A CA 1
ATOM 656 C C . PHE A 1 84 ? -0.240 0.376 12.473 1.00 93.06 84 PHE A C 1
ATOM 658 O O . PHE A 1 84 ? 0.480 1.053 11.736 1.00 93.06 84 PHE A O 1
ATOM 665 N N . LYS A 1 85 ? 0.023 -0.916 12.703 1.00 94.75 85 LYS A N 1
ATOM 666 C CA . LYS A 1 85 ? 1.150 -1.628 12.090 1.00 94.75 85 LYS A CA 1
ATOM 667 C C . LYS A 1 85 ? 1.044 -1.660 10.563 1.00 94.75 85 LYS A C 1
ATOM 669 O O . LYS A 1 85 ? 2.049 -1.455 9.886 1.00 94.75 85 LYS A O 1
ATOM 674 N N . ALA A 1 86 ? -0.148 -1.891 10.010 1.00 95.00 86 ALA A N 1
ATOM 675 C CA . ALA A 1 86 ? -0.378 -1.864 8.566 1.00 95.00 86 ALA A CA 1
ATOM 676 C C . ALA A 1 86 ? -0.128 -0.469 7.969 1.00 95.00 86 ALA A C 1
ATOM 678 O O . ALA A 1 86 ? 0.524 -0.368 6.928 1.00 95.00 86 ALA A O 1
ATOM 679 N N . PHE A 1 87 ? -0.576 0.586 8.658 1.00 9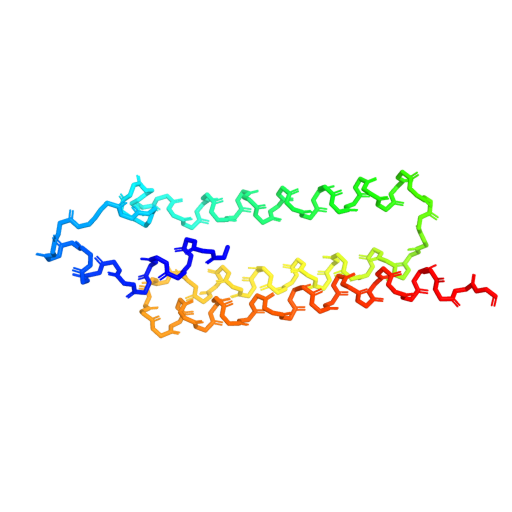4.56 87 PHE A N 1
ATOM 680 C CA . PHE A 1 87 ? -0.310 1.978 8.296 1.00 94.56 87 PHE A CA 1
ATOM 681 C C . PHE A 1 87 ? 1.196 2.280 8.276 1.00 94.56 87 PHE A C 1
ATOM 683 O O . PHE A 1 87 ? 1.717 2.715 7.252 1.00 94.56 87 PHE A O 1
ATOM 690 N N . MET A 1 88 ? 1.924 1.955 9.349 1.00 95.31 88 MET A N 1
ATOM 691 C CA . MET A 1 88 ? 3.377 2.165 9.419 1.00 95.31 88 MET A CA 1
ATOM 692 C C . MET A 1 88 ? 4.143 1.354 8.369 1.00 95.31 88 MET A C 1
ATOM 694 O O . MET A 1 88 ? 5.105 1.843 7.774 1.00 95.31 88 MET A O 1
ATOM 698 N N . ASN A 1 89 ? 3.692 0.128 8.086 1.00 96.69 89 ASN A N 1
ATOM 699 C CA . ASN A 1 89 ? 4.280 -0.725 7.055 1.00 96.69 89 ASN A CA 1
ATOM 700 C C . ASN A 1 89 ? 4.189 -0.103 5.650 1.00 96.69 89 ASN A C 1
ATOM 702 O O . ASN A 1 89 ? 4.960 -0.467 4.765 1.00 96.69 89 ASN A O 1
ATOM 706 N N . ASN A 1 90 ? 3.274 0.844 5.419 1.00 96.31 90 ASN A N 1
ATOM 707 C CA . ASN A 1 90 ? 3.152 1.532 4.137 1.00 96.31 90 ASN A CA 1
ATOM 708 C C . ASN A 1 90 ? 4.402 2.345 3.758 1.00 96.31 90 ASN A C 1
ATOM 710 O O . ASN A 1 90 ? 4.658 2.531 2.570 1.00 96.31 90 ASN A O 1
ATOM 714 N N . ASN A 1 91 ? 5.238 2.737 4.725 1.00 96.44 91 ASN A N 1
ATOM 715 C CA . ASN A 1 91 ? 6.532 3.364 4.436 1.00 96.44 91 ASN A CA 1
ATOM 716 C C . ASN A 1 91 ? 7.448 2.449 3.607 1.00 96.44 91 ASN A C 1
ATOM 718 O O . ASN A 1 91 ? 8.146 2.927 2.714 1.00 96.44 91 ASN A O 1
ATOM 722 N N . TYR A 1 92 ? 7.401 1.129 3.831 1.00 97.38 92 TYR A N 1
ATOM 723 C CA . TYR A 1 92 ? 8.177 0.172 3.037 1.00 97.38 92 TYR A CA 1
ATOM 724 C C . TYR A 1 92 ? 7.680 0.070 1.595 1.00 97.38 92 TYR A C 1
ATOM 726 O O . TYR A 1 92 ? 8.490 -0.120 0.694 1.00 97.38 92 TYR A O 1
ATOM 734 N N . VAL A 1 93 ? 6.376 0.241 1.354 1.00 97.56 93 VAL A N 1
ATOM 735 C CA . VAL A 1 93 ? 5.830 0.283 -0.012 1.00 97.56 93 VAL A CA 1
ATOM 736 C C . VAL A 1 93 ? 6.409 1.476 -0.767 1.00 97.56 93 VAL A C 1
ATOM 738 O O . VAL A 1 93 ? 6.924 1.308 -1.871 1.00 97.56 93 VAL A O 1
ATOM 741 N N . GLY A 1 94 ? 6.380 2.662 -0.150 1.00 96.44 94 GLY A N 1
ATOM 742 C CA . GLY A 1 94 ? 6.978 3.868 -0.724 1.00 96.44 94 GLY A CA 1
ATOM 743 C C . GLY A 1 94 ? 8.474 3.700 -0.995 1.00 96.44 94 GLY A C 1
ATOM 744 O O . GLY A 1 94 ? 8.932 3.998 -2.094 1.00 96.44 94 GLY A O 1
ATOM 745 N N . LEU A 1 95 ? 9.218 3.149 -0.030 1.00 97.31 95 LEU A N 1
ATOM 746 C CA . LEU A 1 95 ? 10.652 2.884 -0.167 1.00 97.31 95 LEU A CA 1
ATOM 747 C C . LEU A 1 95 ? 10.962 1.933 -1.330 1.00 97.31 95 LEU A C 1
ATOM 749 O O . LEU A 1 95 ? 11.840 2.223 -2.136 1.00 97.31 95 LEU A O 1
ATOM 753 N N . VAL A 1 96 ? 10.253 0.806 -1.431 1.00 97.31 96 VAL A N 1
ATOM 754 C CA . VAL A 1 96 ? 10.490 -0.198 -2.478 1.00 97.31 96 VAL A CA 1
ATOM 755 C C . VAL A 1 96 ? 10.224 0.384 -3.865 1.00 97.31 96 VAL A C 1
ATOM 757 O O . VAL A 1 96 ? 11.058 0.226 -4.755 1.00 97.31 96 VAL A O 1
ATOM 760 N N . LEU A 1 97 ? 9.104 1.091 -4.046 1.00 96.75 97 LEU A N 1
ATOM 761 C CA . LEU A 1 97 ? 8.778 1.733 -5.323 1.00 96.75 97 LEU A CA 1
ATOM 762 C C . LEU A 1 97 ? 9.783 2.837 -5.676 1.00 96.75 97 LEU A C 1
ATOM 764 O O . LEU A 1 97 ? 10.210 2.932 -6.826 1.00 96.75 97 LEU A O 1
ATOM 768 N N . PHE A 1 98 ? 10.204 3.635 -4.688 1.00 95.56 98 PHE A N 1
ATOM 769 C CA . PHE A 1 98 ? 11.238 4.651 -4.869 1.00 95.56 98 PHE A CA 1
ATOM 770 C C . PHE A 1 98 ? 12.564 4.033 -5.316 1.00 95.56 98 PHE A C 1
ATOM 772 O O . PHE A 1 98 ? 13.139 4.493 -6.295 1.00 95.56 98 PHE A O 1
ATOM 779 N N . LEU A 1 99 ? 13.033 2.973 -4.651 1.00 95.38 99 LEU A N 1
ATOM 780 C CA . LEU A 1 99 ? 14.266 2.283 -5.033 1.00 95.38 99 LEU A CA 1
ATOM 781 C C . LEU A 1 99 ? 14.158 1.666 -6.431 1.00 95.38 99 LEU A C 1
ATOM 783 O O . LEU A 1 99 ? 15.107 1.754 -7.203 1.00 95.38 99 LEU A O 1
ATOM 787 N N . GLY A 1 100 ? 13.005 1.087 -6.781 1.00 94.12 100 GLY A N 1
ATOM 788 C CA . GLY A 1 100 ? 12.741 0.568 -8.124 1.00 94.12 100 GLY A CA 1
ATOM 789 C C . GLY A 1 100 ? 12.887 1.638 -9.207 1.00 94.12 100 GLY A C 1
ATOM 790 O O . GLY A 1 100 ? 13.553 1.407 -10.217 1.00 94.12 100 GLY A O 1
ATOM 791 N N . LEU A 1 101 ? 12.315 2.825 -8.980 1.00 93.62 101 LEU A N 1
ATOM 792 C CA . LEU A 1 101 ? 12.486 3.979 -9.866 1.00 93.62 101 LEU A CA 1
ATOM 793 C C . LEU A 1 101 ? 13.938 4.462 -9.881 1.00 93.62 101 LEU A C 1
ATOM 795 O O . LEU A 1 101 ? 14.531 4.563 -10.950 1.00 93.62 101 LEU A O 1
ATOM 799 N N . ALA A 1 102 ? 14.526 4.713 -8.711 1.00 93.19 102 ALA A N 1
ATOM 800 C CA . ALA A 1 102 ? 15.880 5.233 -8.579 1.00 93.19 102 ALA A CA 1
ATOM 801 C C . ALA A 1 102 ? 16.895 4.344 -9.306 1.00 93.19 102 ALA A C 1
ATOM 803 O O . ALA A 1 102 ? 17.670 4.859 -10.099 1.00 93.19 102 ALA A O 1
ATOM 804 N N . MET A 1 103 ? 16.838 3.020 -9.123 1.00 90.31 103 MET A N 1
ATOM 805 C CA . MET A 1 103 ? 17.701 2.070 -9.838 1.00 90.31 103 MET A CA 1
ATOM 806 C C . MET A 1 103 ? 17.476 2.095 -11.352 1.00 90.31 103 MET A C 1
ATOM 808 O O . MET A 1 103 ? 18.434 1.982 -12.110 1.00 90.31 103 MET A O 1
ATOM 812 N N . SER A 1 104 ? 16.230 2.262 -11.798 1.00 89.00 104 SER A N 1
ATOM 813 C CA . SER A 1 104 ? 15.907 2.296 -13.230 1.00 89.00 104 SER A CA 1
ATOM 814 C C . SER A 1 104 ? 16.451 3.546 -13.923 1.00 89.00 104 SER A C 1
ATOM 816 O O . SER A 1 104 ? 16.828 3.473 -15.086 1.00 89.00 104 SER A O 1
ATOM 818 N N . TYR A 1 105 ? 16.545 4.666 -13.202 1.00 86.19 105 TYR A N 1
ATOM 819 C CA . TYR A 1 105 ? 17.143 5.913 -13.692 1.00 86.19 105 TYR A CA 1
ATOM 820 C C . TYR A 1 105 ? 18.631 6.072 -13.332 1.00 86.19 105 TYR A C 1
ATOM 822 O O . TYR A 1 105 ? 19.268 7.010 -13.801 1.00 86.19 105 TYR A O 1
ATOM 830 N N . TRP A 1 106 ? 19.203 5.173 -12.521 1.00 80.88 106 TRP A N 1
ATOM 831 C CA . TRP A 1 106 ? 20.616 5.219 -12.112 1.00 80.88 106 TRP A CA 1
ATOM 832 C C . TRP A 1 106 ? 21.581 4.823 -13.242 1.00 80.88 106 TRP A C 1
ATOM 834 O O . TRP A 1 106 ? 22.785 5.037 -13.132 1.00 80.88 106 TRP A O 1
ATOM 844 N N . HIS A 1 107 ? 21.075 4.271 -14.345 1.00 58.66 107 HIS A N 1
ATOM 845 C CA . HIS A 1 107 ? 21.870 4.020 -15.544 1.00 58.66 107 HIS A CA 1
ATOM 846 C C . HIS A 1 107 ? 22.103 5.322 -16.336 1.00 58.66 107 HIS A C 1
ATOM 848 O O . HIS A 1 107 ? 21.379 5.615 -17.286 1.00 58.66 107 HIS A O 1
ATOM 854 N N . PHE A 1 108 ? 23.131 6.073 -15.928 1.00 51.00 108 PHE A N 1
ATOM 855 C CA . PHE A 1 108 ? 23.894 7.003 -16.768 1.00 51.00 108 PHE A CA 1
ATOM 856 C C . PHE A 1 108 ? 25.270 6.405 -17.071 1.00 51.00 108 PHE A C 1
ATOM 858 O O . PHE A 1 108 ? 25.886 5.850 -16.131 1.00 51.00 108 PHE A O 1
#

Foldseek 3Di:
DVLLLCLLCVVVCVVVVHDDPCNVCPVCSLVVLVVVLVVVLVVQVVVCVVVVFDPLLVVLSVVLVVLSVCLSVLCVVSDNVSSVVSVVSVVVNVVSNVVSVCVRVVPD

InterPro domains:
  IPR000537 UbiA prenyltransferase [PF01040] (2-89)
  IPR039653 Prenyltransferase [PTHR11048] (1-105)